Protein AF-A0A8S0YAZ0-F1 (afdb_monomer_lite)

InterPro domains:
  IPR025161 Insertion element IS402-like domain [PF13340] (30-92)

Sequence (115 aa):
MVHLRAPVQYLLNMFDNRGMRKVYPSDINREQFEQLRTLLESVRKQTKPRSVDLYEVFCGILYLLKSACQWPMLPSDVPNWRSGHYYFSKWSVQPENALSLLEQALKKSGWRGPA

Foldseek 3Di:
DDPPPPDVVVVLVLQCPVPDQDDDPLAFDPVLVVVLVVLLVVLDDPPDDDSFDVSLLLSQVSVCQQVVDDLVPGDPSGGRSVVSVVSCVSQCDDDVPGGGSNRVSCVSRVPDTHD

Organism: NCBI:txid2707345

Secondary structure (DSSP, 8-state):
-------HHHHHHHT---S-PPPPTTPPPHHHHHHHHHHHHTTS--SS---S-HHHHHHHHHHHHHH---GGGS-TTSS-HHHHHHHHHHHSPPPTTS--HHHHHHHHHT-----

pLDDT: mean 75.82, std 15.7, range [35.25, 90.31]

Structure (mmCIF, N/CA/C/O backbone):
data_AF-A0A8S0YAZ0-F1
#
_entry.id   AF-A0A8S0YAZ0-F1
#
loop_
_atom_site.group_PDB
_atom_site.id
_atom_site.type_symbol
_atom_site.label_atom_id
_atom_site.label_alt_id
_atom_site.label_comp_id
_atom_site.label_asym_id
_atom_site.label_entity_id
_atom_site.label_seq_id
_atom_site.pdbx_PDB_ins_code
_atom_site.Cartn_x
_atom_site.Cartn_y
_atom_site.Cartn_z
_atom_site.occupancy
_atom_site.B_iso_or_equiv
_atom_site.auth_seq_id
_atom_site.auth_comp_id
_atom_site.auth_asym_id
_atom_site.auth_atom_id
_atom_site.pdbx_PDB_model_num
ATOM 1 N N . MET A 1 1 ? 25.742 32.385 -13.831 1.00 36.41 1 MET A N 1
ATOM 2 C CA . MET A 1 1 ? 24.397 32.269 -13.223 1.00 36.41 1 MET A CA 1
ATOM 3 C C . MET A 1 1 ? 23.448 31.692 -14.264 1.00 36.41 1 MET A C 1
ATOM 5 O O . MET A 1 1 ? 22.954 32.436 -15.096 1.00 36.41 1 MET A O 1
ATOM 9 N N . VAL A 1 2 ? 23.256 30.370 -14.293 1.00 35.25 2 VAL A N 1
ATOM 10 C CA . VAL A 1 2 ? 22.338 29.713 -15.241 1.00 35.25 2 VAL A CA 1
ATOM 11 C C . VAL A 1 2 ? 21.075 29.290 -14.498 1.00 35.25 2 VAL A C 1
ATOM 13 O O . VAL A 1 2 ? 21.093 28.388 -13.666 1.00 35.25 2 VAL A O 1
ATOM 16 N N . HIS A 1 3 ? 19.972 29.995 -14.743 1.00 40.06 3 HIS A N 1
ATOM 17 C CA . HIS A 1 3 ? 18.648 29.589 -14.283 1.00 40.06 3 HIS A CA 1
ATOM 18 C C . HIS A 1 3 ? 18.102 28.510 -15.222 1.00 40.06 3 HIS A C 1
ATOM 20 O O . HIS A 1 3 ? 17.424 28.801 -16.203 1.00 40.06 3 HIS A O 1
ATOM 26 N N . LEU A 1 4 ? 18.380 27.246 -14.904 1.00 37.62 4 LEU A N 1
ATOM 27 C CA . LEU A 1 4 ? 17.674 26.108 -15.487 1.00 37.62 4 LEU A CA 1
ATOM 28 C C . LEU A 1 4 ? 16.294 25.990 -14.821 1.00 37.62 4 LEU A C 1
ATOM 30 O O . LEU A 1 4 ? 16.090 25.198 -13.905 1.00 37.62 4 LEU A O 1
ATOM 34 N N . ARG A 1 5 ? 15.322 26.791 -15.273 1.00 47.34 5 ARG A N 1
ATOM 35 C CA . ARG A 1 5 ? 13.902 26.479 -15.059 1.00 47.34 5 ARG A CA 1
ATOM 36 C C . ARG A 1 5 ? 13.516 25.392 -16.056 1.00 47.34 5 ARG A C 1
ATOM 38 O O . ARG A 1 5 ? 13.030 25.681 -17.144 1.00 47.34 5 ARG A O 1
ATOM 45 N N . ALA A 1 6 ? 13.764 24.139 -15.687 1.00 43.84 6 ALA A N 1
ATOM 46 C CA . ALA A 1 6 ? 13.166 23.018 -16.394 1.00 43.84 6 ALA A CA 1
ATOM 47 C C . ALA A 1 6 ? 11.628 23.157 -16.315 1.00 43.84 6 ALA A C 1
ATOM 49 O O . ALA A 1 6 ? 11.100 23.401 -15.224 1.00 43.84 6 ALA A O 1
ATOM 50 N N . PRO A 1 7 ? 10.897 23.059 -17.439 1.00 57.09 7 PRO A N 1
ATOM 51 C CA . PRO A 1 7 ? 9.441 23.150 -17.438 1.00 57.09 7 PRO A CA 1
ATOM 52 C C . PRO A 1 7 ? 8.851 22.034 -16.567 1.00 57.09 7 PRO A C 1
ATOM 54 O O . PRO A 1 7 ? 9.353 20.913 -16.560 1.00 57.09 7 PRO A O 1
ATOM 57 N N . VAL A 1 8 ? 7.767 22.328 -15.841 1.00 54.47 8 VAL A N 1
ATOM 58 C CA . VAL A 1 8 ? 7.095 21.404 -14.898 1.00 54.47 8 VAL A CA 1
ATOM 59 C C . VAL A 1 8 ? 6.744 20.053 -15.549 1.00 54.47 8 VAL A C 1
ATOM 61 O O . VAL A 1 8 ? 6.716 19.024 -14.874 1.00 54.47 8 VAL A O 1
ATOM 64 N N . GLN A 1 9 ? 6.587 20.036 -16.875 1.00 40.41 9 GLN A N 1
ATOM 65 C CA . GLN A 1 9 ? 6.387 18.836 -17.683 1.00 40.41 9 GLN A CA 1
ATOM 66 C C . GLN A 1 9 ? 7.562 17.838 -17.617 1.00 40.41 9 GLN A C 1
ATOM 68 O O . GLN A 1 9 ? 7.332 16.635 -17.633 1.00 40.41 9 GLN A O 1
ATOM 73 N N . TYR A 1 10 ? 8.809 18.304 -17.482 1.00 41.06 10 TYR A N 1
ATOM 74 C CA . TYR A 1 10 ? 9.991 17.438 -17.360 1.00 41.06 10 TYR A CA 1
ATOM 75 C C . TYR A 1 10 ? 10.070 16.737 -15.999 1.00 41.06 10 TYR A C 1
ATOM 77 O O . TYR A 1 10 ? 10.497 15.588 -15.926 1.00 41.06 10 TYR A O 1
ATOM 85 N N . LEU A 1 11 ? 9.615 17.392 -14.925 1.00 45.22 11 LEU A N 1
ATOM 86 C CA . LEU A 1 11 ? 9.495 16.747 -13.616 1.00 45.22 11 LEU A CA 1
ATOM 87 C C . LEU A 1 11 ? 8.358 15.724 -13.620 1.00 45.22 11 LEU A C 1
ATOM 89 O O . LEU A 1 11 ? 8.554 14.624 -13.127 1.00 45.22 11 LEU A O 1
ATOM 93 N N . LEU A 1 12 ? 7.213 16.034 -14.238 1.00 44.81 12 LEU A N 1
ATOM 94 C CA . LEU A 1 12 ? 6.122 15.068 -14.419 1.00 44.81 12 LEU A CA 1
ATOM 95 C C . LEU A 1 12 ? 6.546 13.839 -15.242 1.00 44.81 12 LEU A C 1
ATOM 97 O O . LEU A 1 12 ? 6.185 12.728 -14.867 1.00 44.81 12 LEU A O 1
ATOM 101 N N . ASN A 1 13 ? 7.373 14.016 -16.277 1.00 42.94 13 ASN A N 1
ATOM 102 C CA . ASN A 1 13 ? 7.911 12.909 -17.075 1.00 42.94 13 ASN A CA 1
ATOM 103 C C . ASN A 1 13 ? 9.004 12.097 -16.341 1.00 42.94 13 ASN A C 1
ATOM 105 O O . ASN A 1 13 ? 9.155 10.916 -16.621 1.00 42.94 13 ASN A O 1
ATOM 109 N N . MET A 1 14 ? 9.732 12.670 -15.368 1.00 45.66 14 MET A N 1
ATOM 110 C CA . MET A 1 14 ? 10.634 11.902 -14.480 1.00 45.66 14 MET A CA 1
ATOM 111 C C . MET A 1 14 ? 9.892 11.065 -13.422 1.00 45.66 14 MET A C 1
ATOM 113 O O . MET A 1 14 ? 10.499 10.193 -12.804 1.00 45.66 14 MET A O 1
ATOM 117 N N . PHE A 1 15 ? 8.604 11.331 -13.182 1.00 47.50 15 PHE A N 1
ATOM 118 C CA . PHE A 1 15 ? 7.756 10.547 -12.272 1.00 47.50 15 PHE A CA 1
ATOM 119 C C . PHE A 1 15 ? 6.914 9.488 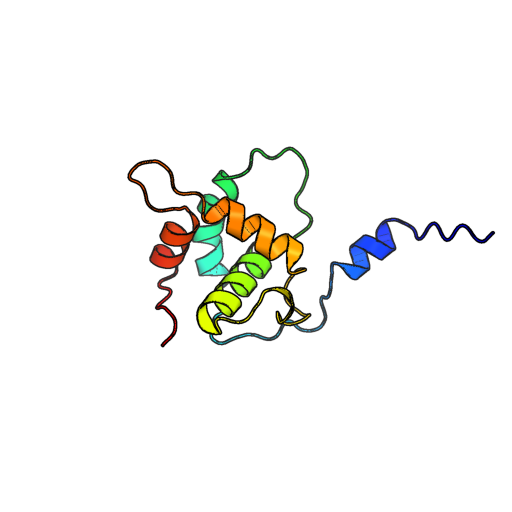-12.987 1.00 47.50 15 PHE A C 1
ATOM 121 O O . PHE A 1 15 ? 6.214 8.725 -12.325 1.00 47.50 15 PHE A O 1
ATOM 128 N N . ASP A 1 16 ? 7.000 9.423 -14.313 1.00 50.16 16 ASP A N 1
ATOM 129 C CA . ASP A 1 16 ? 6.302 8.452 -15.141 1.00 50.16 16 ASP A CA 1
ATOM 130 C C . ASP A 1 16 ? 7.325 7.515 -15.787 1.00 50.16 16 ASP A C 1
ATOM 132 O O . ASP A 1 16 ? 7.607 7.561 -16.983 1.00 50.16 16 ASP A O 1
ATOM 136 N N . ASN A 1 17 ? 7.938 6.676 -14.953 1.00 52.09 17 ASN A N 1
ATOM 137 C CA . ASN A 1 17 ? 8.882 5.646 -15.376 1.00 52.09 17 ASN A CA 1
ATOM 138 C C . ASN A 1 17 ? 8.108 4.463 -15.995 1.00 52.09 17 ASN A C 1
ATOM 140 O O . ASN A 1 17 ? 8.188 3.329 -15.536 1.00 52.09 17 ASN A O 1
ATOM 144 N N . ARG A 1 18 ? 7.317 4.725 -17.047 1.00 50.34 18 ARG A N 1
ATOM 145 C CA . ARG A 1 18 ? 6.537 3.738 -17.819 1.00 50.34 18 ARG A CA 1
ATOM 146 C C . ARG A 1 18 ? 7.416 2.860 -18.732 1.00 50.34 18 ARG A C 1
ATOM 148 O O . ARG A 1 18 ? 7.015 2.474 -19.827 1.00 50.34 18 ARG A O 1
ATOM 155 N N . GLY A 1 19 ? 8.625 2.521 -18.287 1.00 49.94 19 GLY A N 1
ATOM 156 C CA . GLY A 1 19 ? 9.456 1.485 -18.893 1.00 49.94 19 GLY A CA 1
ATOM 157 C C . GLY A 1 19 ? 9.115 0.136 -18.269 1.00 49.94 19 GLY A C 1
ATOM 158 O O . GLY A 1 19 ? 9.573 -0.134 -17.170 1.00 49.94 19 GLY A O 1
ATOM 159 N N . MET A 1 20 ? 8.285 -0.663 -18.954 1.00 58.62 20 MET A N 1
ATOM 160 C CA . MET A 1 20 ? 7.920 -2.061 -18.641 1.00 58.62 20 MET A CA 1
ATOM 161 C C . MET A 1 20 ? 8.037 -2.437 -17.155 1.00 58.62 20 MET A C 1
ATOM 163 O O . MET A 1 20 ? 9.001 -3.090 -16.749 1.00 58.62 20 MET A O 1
ATOM 167 N N . ARG A 1 21 ? 7.045 -2.033 -16.352 1.00 70.62 21 ARG A N 1
ATOM 168 C CA . ARG A 1 21 ? 6.927 -2.471 -14.958 1.00 70.62 21 ARG A CA 1
ATOM 169 C C . ARG A 1 21 ? 7.064 -3.992 -14.891 1.00 70.62 21 ARG A C 1
ATOM 171 O O . ARG A 1 21 ? 6.354 -4.712 -15.600 1.00 70.62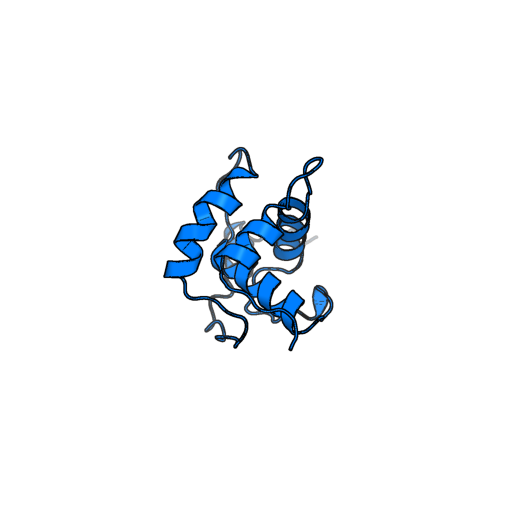 21 ARG A O 1
ATOM 178 N N . LYS A 1 22 ? 7.969 -4.478 -14.043 1.00 76.06 22 LYS A N 1
ATOM 179 C CA . LYS A 1 22 ? 8.125 -5.914 -13.833 1.00 76.06 22 LYS A CA 1
ATOM 180 C C . LYS A 1 22 ? 6.963 -6.408 -12.979 1.00 76.06 22 LYS A C 1
ATOM 182 O O . LYS A 1 22 ? 6.577 -5.770 -12.003 1.00 76.06 22 LYS A O 1
ATOM 187 N N . VAL A 1 23 ? 6.389 -7.543 -13.367 1.00 80.94 23 VAL A N 1
ATOM 188 C CA . VAL A 1 23 ? 5.382 -8.216 -12.544 1.00 80.94 23 VAL A CA 1
ATOM 189 C C . VAL A 1 23 ? 6.120 -8.985 -11.462 1.00 80.94 23 VAL A C 1
ATOM 191 O O . VAL A 1 23 ? 6.931 -9.865 -11.761 1.00 80.94 23 VAL A O 1
ATOM 194 N N . TYR A 1 24 ? 5.848 -8.645 -10.209 1.00 83.19 24 TYR A N 1
ATOM 195 C CA . TYR A 1 24 ? 6.421 -9.329 -9.062 1.00 83.19 24 TYR A CA 1
ATOM 196 C C . TYR A 1 24 ? 5.457 -10.397 -8.534 1.00 83.19 24 TYR A C 1
ATOM 198 O O . TYR A 1 24 ? 4.243 -10.209 -8.584 1.00 83.19 24 TYR A O 1
ATOM 206 N N . PRO A 1 25 ? 5.956 -11.497 -7.939 1.00 83.00 25 PRO A N 1
ATOM 207 C CA . PRO A 1 25 ? 5.102 -12.496 -7.285 1.00 83.00 25 PRO A CA 1
ATOM 208 C C . PRO A 1 25 ? 4.261 -11.942 -6.123 1.00 83.00 25 PRO A C 1
ATOM 210 O O . PRO A 1 25 ? 3.323 -12.592 -5.672 1.00 83.00 25 PRO A O 1
ATOM 213 N N . SER A 1 26 ? 4.623 -10.765 -5.603 1.00 84.69 26 SER A N 1
ATOM 214 C CA . SER A 1 26 ? 3.869 -10.029 -4.585 1.00 84.69 26 SER A CA 1
ATOM 215 C C . SER A 1 26 ? 2.682 -9.245 -5.143 1.00 84.69 26 SER A C 1
ATOM 217 O O . SER A 1 26 ? 1.883 -8.741 -4.356 1.00 84.69 26 SER A O 1
ATOM 219 N N . ASP A 1 27 ? 2.587 -9.089 -6.463 1.00 86.69 27 ASP A N 1
ATOM 220 C CA . ASP A 1 27 ? 1.581 -8.246 -7.095 1.00 86.69 27 ASP A CA 1
ATOM 221 C C . ASP A 1 27 ? 0.211 -8.924 -7.102 1.00 86.69 27 ASP A C 1
ATOM 223 O O . ASP A 1 27 ? 0.085 -10.139 -7.256 1.00 86.69 27 ASP A O 1
ATOM 227 N N . ILE A 1 28 ? -0.834 -8.111 -6.963 1.00 87.69 28 ILE A N 1
ATOM 228 C CA . ILE A 1 28 ? -2.225 -8.560 -7.070 1.00 87.69 28 ILE A CA 1
ATOM 229 C C . ILE A 1 28 ? -2.815 -8.169 -8.422 1.00 87.69 28 ILE A C 1
ATOM 231 O O . ILE A 1 28 ? -2.357 -7.216 -9.065 1.00 87.69 28 ILE A O 1
ATOM 235 N N . ASN A 1 29 ? -3.869 -8.872 -8.842 1.00 87.62 29 ASN A N 1
ATOM 236 C CA . ASN A 1 29 ? -4.578 -8.520 -10.066 1.00 87.62 29 ASN A CA 1
ATOM 237 C C . ASN A 1 29 ? -5.190 -7.114 -9.931 1.00 87.62 29 ASN A C 1
ATOM 239 O O . ASN A 1 29 ? -5.711 -6.731 -8.879 1.00 87.62 29 ASN A O 1
ATOM 243 N N . ARG A 1 30 ? -5.160 -6.348 -11.021 1.00 85.44 30 ARG A N 1
ATOM 244 C CA . ARG A 1 30 ? -5.733 -5.005 -11.092 1.00 85.44 30 ARG A CA 1
ATOM 245 C C . ARG A 1 30 ? -7.235 -4.999 -10.801 1.00 85.44 30 ARG A C 1
ATOM 247 O O . ARG A 1 30 ? -7.722 -4.084 -10.150 1.00 85.44 30 ARG A O 1
ATOM 254 N N . GLU A 1 31 ? -7.955 -6.041 -11.212 1.00 85.88 31 GLU A N 1
ATOM 255 C CA . GLU A 1 31 ? -9.387 -6.198 -10.915 1.00 85.88 31 GLU A CA 1
ATOM 256 C C . GLU A 1 31 ? -9.651 -6.382 -9.416 1.00 85.88 31 GLU A C 1
ATOM 258 O O . GLU A 1 31 ? -10.551 -5.759 -8.853 1.00 85.88 31 GLU A O 1
ATOM 263 N N . GLN A 1 32 ? -8.825 -7.192 -8.745 1.00 86.44 32 GLN A N 1
ATOM 264 C CA . GLN A 1 32 ? -8.885 -7.354 -7.291 1.00 86.44 32 GLN A CA 1
ATOM 265 C C . GLN A 1 32 ? -8.556 -6.033 -6.595 1.00 86.44 32 GLN A C 1
ATOM 267 O O . GLN A 1 32 ? -9.219 -5.657 -5.630 1.00 86.44 32 GLN A O 1
ATOM 272 N N . PHE A 1 33 ? -7.566 -5.298 -7.111 1.00 89.00 33 PHE A N 1
ATOM 273 C CA . PHE A 1 33 ? -7.205 -3.988 -6.587 1.00 89.00 33 PHE A CA 1
ATOM 274 C C . PHE A 1 33 ? -8.339 -2.966 -6.711 1.00 89.00 33 PHE A C 1
ATOM 276 O O . PHE A 1 33 ? -8.540 -2.185 -5.786 1.00 89.00 33 PHE A O 1
ATOM 283 N N . GLU A 1 34 ? -9.122 -2.978 -7.789 1.00 88.00 34 GLU A N 1
ATOM 284 C CA . GLU A 1 34 ? -10.219 -2.020 -7.972 1.00 88.00 34 GLU A CA 1
ATOM 285 C C . GLU A 1 34 ? -11.267 -2.126 -6.846 1.00 88.00 34 GLU A C 1
ATOM 287 O O . GLU A 1 34 ? -11.781 -1.119 -6.363 1.00 88.00 34 GLU A O 1
ATOM 292 N N . GLN A 1 35 ? -11.490 -3.331 -6.311 1.00 86.81 35 GLN A N 1
ATOM 293 C CA . GLN A 1 35 ? -12.353 -3.545 -5.140 1.00 86.81 35 GLN A CA 1
ATOM 294 C C . GLN A 1 35 ? -11.768 -2.992 -3.827 1.00 86.81 35 GLN A C 1
ATOM 296 O O . GLN A 1 35 ? -12.501 -2.795 -2.848 1.00 86.81 35 GLN A O 1
ATOM 301 N N . LEU A 1 36 ? -10.448 -2.808 -3.769 1.00 87.75 36 LEU A N 1
ATOM 302 C CA . LEU A 1 36 ? -9.718 -2.213 -2.644 1.00 87.75 36 LEU A CA 1
ATOM 303 C C . LEU A 1 36 ? -9.572 -0.704 -2.816 1.00 87.75 36 LEU A C 1
ATOM 305 O O . LEU A 1 36 ? -9.489 0.024 -1.829 1.00 87.75 36 LEU A O 1
ATOM 309 N N . ARG A 1 37 ? -9.562 -0.226 -4.061 1.00 87.25 37 ARG A N 1
ATOM 310 C CA . ARG A 1 37 ? -9.349 1.173 -4.414 1.00 87.25 37 ARG A CA 1
ATOM 311 C C . ARG A 1 37 ? -10.283 2.093 -3.638 1.00 87.25 37 ARG A C 1
ATOM 313 O O . ARG A 1 37 ? -9.807 3.026 -3.002 1.00 87.25 37 ARG A O 1
ATOM 320 N N . THR A 1 38 ? -11.581 1.794 -3.619 1.00 84.12 38 THR A N 1
ATOM 321 C CA . THR A 1 38 ? -12.581 2.595 -2.894 1.00 84.12 38 THR A CA 1
ATOM 322 C C . THR A 1 38 ? -12.267 2.697 -1.398 1.00 84.12 38 THR A C 1
ATOM 324 O O . THR A 1 38 ? -12.378 3.772 -0.811 1.00 84.12 38 THR A O 1
ATOM 327 N N . LEU A 1 39 ? -11.810 1.598 -0.786 1.00 85.00 39 LEU A N 1
ATOM 328 C CA . LEU A 1 39 ? -11.411 1.564 0.622 1.00 85.00 39 LEU A CA 1
ATOM 329 C C . LEU A 1 39 ? -10.182 2.453 0.863 1.00 85.00 39 LEU A C 1
ATOM 331 O O . LEU A 1 39 ? -10.184 3.283 1.769 1.00 85.00 39 LEU A O 1
ATOM 335 N N . LEU A 1 40 ? -9.157 2.330 0.019 1.00 83.94 40 LEU A N 1
ATOM 336 C CA . LEU A 1 40 ? -7.904 3.085 0.134 1.00 83.94 40 LEU A CA 1
ATOM 337 C C . LEU A 1 40 ? -8.067 4.579 -0.193 1.00 83.94 40 LEU A C 1
ATOM 339 O O . LEU A 1 40 ? -7.335 5.420 0.338 1.00 83.94 40 LEU A O 1
ATOM 343 N N . GLU A 1 41 ? -9.021 4.926 -1.058 1.00 82.81 41 GLU A N 1
ATOM 344 C CA . GLU A 1 41 ? -9.338 6.308 -1.425 1.00 82.81 41 GLU A CA 1
ATOM 345 C C . GLU A 1 41 ? -10.092 7.062 -0.327 1.00 82.81 41 GLU A C 1
ATOM 347 O O . GLU A 1 41 ? -9.931 8.280 -0.227 1.00 82.81 41 GLU A O 1
ATOM 352 N N . SER A 1 42 ? -10.825 6.353 0.538 1.00 77.56 42 SER A N 1
ATOM 353 C CA . SER A 1 42 ? -11.609 6.946 1.632 1.00 77.56 42 SER A CA 1
ATOM 354 C C . SER A 1 42 ? -10.772 7.753 2.643 1.00 77.56 42 SER A C 1
ATOM 356 O O . SER A 1 42 ? -11.289 8.656 3.296 1.00 77.56 42 SER A O 1
ATOM 358 N N . VAL A 1 43 ? -9.460 7.500 2.726 1.00 73.25 43 VAL A N 1
ATOM 359 C CA . VAL A 1 43 ? -8.541 8.142 3.691 1.00 73.25 43 VAL A CA 1
ATOM 360 C C . VAL A 1 43 ? -8.298 9.616 3.410 1.00 73.25 43 VAL A C 1
ATOM 362 O O . VAL A 1 43 ? -7.956 10.383 4.312 1.00 73.25 43 VAL A O 1
ATOM 365 N N . ARG A 1 44 ? -8.420 10.038 2.150 1.00 68.44 44 ARG A N 1
ATOM 366 C CA . ARG A 1 44 ? -8.005 11.377 1.736 1.00 68.44 44 ARG A CA 1
ATOM 367 C C . ARG A 1 44 ? -9.197 12.183 1.241 1.00 68.44 44 ARG A C 1
ATOM 369 O O . ARG A 1 44 ? -9.737 11.909 0.176 1.00 68.44 44 ARG A O 1
ATOM 376 N N . LYS A 1 45 ? -9.501 13.284 1.939 1.00 61.09 45 LYS A N 1
ATOM 377 C CA . LYS A 1 45 ? -10.315 14.372 1.378 1.00 61.09 45 LYS A CA 1
ATOM 378 C C . LYS A 1 45 ? -9.591 14.932 0.146 1.00 61.09 45 LYS A C 1
ATOM 380 O O . LYS A 1 45 ? -8.449 15.390 0.243 1.00 61.09 45 LYS A O 1
ATOM 385 N N . GLN A 1 46 ? -10.208 14.817 -1.028 1.00 59.28 46 GLN A N 1
ATOM 386 C CA . GLN A 1 46 ? -9.594 15.190 -2.303 1.00 59.28 46 GLN A CA 1
ATOM 387 C C . GLN A 1 46 ? -9.471 16.716 -2.419 1.00 59.28 46 GLN A C 1
ATOM 389 O O . GLN A 1 46 ? -10.427 17.400 -2.752 1.00 59.28 46 GLN A O 1
ATOM 394 N N . THR A 1 47 ? -8.281 17.253 -2.145 1.00 60.19 47 THR A N 1
ATOM 395 C CA . THR A 1 47 ? -7.975 18.690 -2.311 1.00 60.19 47 THR A CA 1
ATOM 396 C C . THR A 1 47 ? -7.081 18.991 -3.516 1.00 60.19 47 THR A C 1
ATOM 398 O O . THR A 1 47 ? -6.968 20.137 -3.933 1.00 60.19 47 THR A O 1
ATOM 401 N N . LYS A 1 48 ? -6.439 17.971 -4.100 1.00 59.38 48 LYS A N 1
ATOM 402 C CA . LYS A 1 48 ? -5.607 18.077 -5.310 1.00 59.38 48 LYS A CA 1
ATOM 403 C C . LYS A 1 48 ? -5.678 16.766 -6.101 1.00 59.38 48 LYS A C 1
ATOM 405 O O . LYS A 1 48 ? -5.553 15.716 -5.451 1.00 59.38 48 LYS A O 1
ATOM 410 N N . PRO A 1 49 ? -5.808 16.805 -7.445 1.00 61.19 49 PRO A N 1
ATOM 411 C CA . PRO A 1 49 ? -5.803 15.608 -8.282 1.00 61.19 49 PRO A CA 1
ATOM 412 C C . PRO A 1 49 ? -4.545 14.768 -8.043 1.00 61.19 49 PRO A C 1
ATOM 414 O O . PRO A 1 49 ? -3.451 15.290 -7.805 1.00 61.19 49 PRO A O 1
ATOM 417 N N . ARG A 1 50 ? -4.722 13.446 -8.035 1.00 68.06 50 ARG A N 1
ATOM 418 C CA . ARG A 1 50 ? -3.653 12.488 -7.752 1.00 68.06 50 ARG A CA 1
ATOM 419 C C . ARG A 1 50 ? -2.792 12.306 -9.004 1.00 68.06 50 ARG A C 1
ATOM 421 O O . ARG A 1 50 ? -3.319 11.989 -10.059 1.00 68.06 50 ARG A O 1
ATOM 428 N N . SER A 1 51 ? -1.480 12.480 -8.864 1.00 72.25 51 SER A N 1
ATOM 429 C CA . SER A 1 51 ? -0.504 12.272 -9.945 1.00 72.25 51 SER A CA 1
ATOM 430 C C . SER A 1 51 ? 0.125 10.874 -9.952 1.00 72.25 51 SER A C 1
ATOM 432 O O . SER A 1 51 ? 0.959 10.598 -10.799 1.00 72.25 51 SER A O 1
ATOM 434 N N . VAL A 1 52 ? -0.215 10.021 -8.982 1.00 76.88 52 VAL A N 1
ATOM 435 C CA . VAL A 1 52 ? 0.391 8.695 -8.771 1.00 76.88 52 VAL A CA 1
ATOM 436 C C . VAL A 1 52 ? -0.695 7.626 -8.867 1.00 76.88 52 VAL A C 1
ATOM 438 O O . VAL A 1 52 ? -1.754 7.795 -8.258 1.00 76.88 52 VAL A O 1
ATOM 441 N N . ASP A 1 53 ? -0.443 6.531 -9.586 1.00 84.38 53 ASP A N 1
ATOM 442 C CA . ASP A 1 53 ? -1.359 5.385 -9.602 1.00 84.38 53 ASP A CA 1
ATOM 443 C C . ASP A 1 53 ? -1.330 4.667 -8.241 1.00 84.38 53 ASP A C 1
ATOM 445 O O . ASP A 1 53 ? -0.273 4.281 -7.738 1.00 84.38 53 ASP A O 1
ATOM 449 N N . LEU A 1 54 ? -2.500 4.509 -7.617 1.00 86.25 54 LEU A N 1
ATOM 450 C CA . LEU A 1 54 ? -2.616 3.818 -6.334 1.00 86.25 54 LEU A CA 1
ATOM 451 C C . LEU A 1 54 ? -2.316 2.325 -6.452 1.00 86.25 54 LEU A C 1
ATOM 453 O O . LEU A 1 54 ? -1.844 1.740 -5.479 1.00 86.25 54 LEU A O 1
ATOM 457 N N . TYR A 1 55 ? -2.589 1.724 -7.612 1.00 88.44 55 TYR A N 1
ATOM 458 C CA . TYR A 1 55 ? -2.290 0.316 -7.854 1.00 88.44 55 TYR A CA 1
ATOM 459 C C . TYR A 1 55 ? -0.790 0.056 -7.726 1.00 88.44 55 TYR A C 1
ATOM 461 O O . TYR A 1 55 ? -0.364 -0.841 -7.001 1.00 88.44 55 TYR A O 1
ATOM 469 N N . GLU A 1 56 ? 0.001 0.913 -8.365 1.00 87.19 56 GLU A N 1
ATOM 470 C CA . GLU A 1 56 ? 1.459 0.866 -8.341 1.00 87.19 56 GLU A CA 1
ATOM 471 C C . GLU A 1 56 ? 2.015 1.093 -6.931 1.00 87.19 56 GLU A C 1
ATOM 473 O O . GLU A 1 56 ? 2.909 0.383 -6.474 1.00 87.19 56 GLU A O 1
ATOM 478 N N . VAL A 1 57 ? 1.434 2.042 -6.190 1.00 89.06 57 VAL A N 1
ATOM 479 C CA . VAL A 1 57 ? 1.791 2.281 -4.783 1.00 89.06 57 VAL A CA 1
ATOM 480 C C . VAL A 1 57 ? 1.507 1.050 -3.929 1.00 89.06 57 VAL A C 1
ATOM 482 O O . VAL A 1 57 ? 2.342 0.660 -3.115 1.00 89.06 57 VAL A O 1
ATOM 485 N N . PHE A 1 58 ? 0.333 0.443 -4.099 1.00 89.88 58 PHE A N 1
ATOM 486 C CA . PHE A 1 58 ? -0.061 -0.721 -3.320 1.00 89.88 58 PHE A CA 1
ATOM 487 C C . PHE A 1 58 ? 0.829 -1.924 -3.634 1.00 89.88 58 PHE A C 1
ATOM 489 O O . PHE A 1 58 ? 1.320 -2.559 -2.708 1.00 89.88 58 PHE A O 1
ATOM 496 N N . CYS A 1 59 ? 1.128 -2.181 -4.909 1.00 89.44 59 CYS A N 1
ATOM 497 C CA . CYS A 1 59 ? 2.051 -3.243 -5.309 1.00 89.44 59 CYS A CA 1
ATOM 498 C C . CYS A 1 59 ? 3.470 -3.014 -4.762 1.00 89.44 59 CYS A C 1
ATOM 500 O O . CYS A 1 59 ? 4.071 -3.941 -4.224 1.00 89.44 59 CYS A O 1
ATOM 502 N N . GLY A 1 60 ? 3.965 -1.770 -4.772 1.00 89.50 60 GLY A N 1
ATOM 503 C CA . GLY A 1 60 ? 5.232 -1.417 -4.123 1.00 89.50 60 GLY A CA 1
ATOM 504 C C . GLY A 1 60 ? 5.243 -1.701 -2.614 1.00 89.50 60 GLY A C 1
ATOM 505 O O . GLY A 1 60 ? 6.241 -2.185 -2.081 1.00 89.50 60 GLY A O 1
ATOM 506 N N . ILE A 1 61 ? 4.123 -1.470 -1.920 1.00 90.31 61 ILE A N 1
ATOM 507 C CA . ILE A 1 61 ? 3.969 -1.824 -0.499 1.00 90.31 61 ILE A CA 1
ATOM 508 C C . ILE A 1 61 ? 3.933 -3.345 -0.309 1.00 90.31 61 ILE A C 1
ATOM 510 O O . ILE A 1 61 ? 4.592 -3.850 0.595 1.00 90.31 61 ILE A O 1
ATOM 514 N N . LEU A 1 62 ? 3.219 -4.095 -1.153 1.00 89.69 62 LEU A N 1
ATOM 515 C CA . LEU A 1 62 ? 3.198 -5.561 -1.077 1.00 89.69 62 LEU A CA 1
ATOM 516 C C . LEU A 1 62 ? 4.591 -6.160 -1.284 1.00 89.69 62 LEU A C 1
ATOM 518 O O . LEU A 1 62 ? 4.977 -7.078 -0.559 1.00 89.69 62 LEU A O 1
ATOM 522 N N . TYR A 1 63 ? 5.357 -5.616 -2.231 1.00 88.88 63 TYR A N 1
ATOM 523 C CA . TYR A 1 63 ? 6.744 -6.002 -2.458 1.00 88.88 63 TYR A C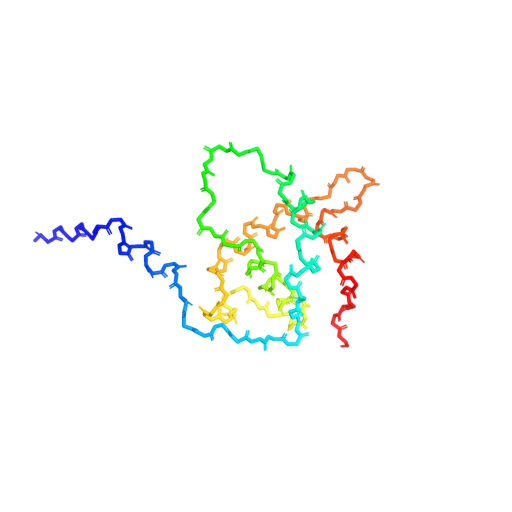A 1
ATOM 524 C C . TYR A 1 63 ? 7.605 -5.747 -1.217 1.00 88.88 63 TYR A C 1
ATOM 526 O O . TYR A 1 63 ? 8.341 -6.635 -0.782 1.00 88.88 63 TYR A O 1
ATOM 534 N N . LEU A 1 64 ? 7.480 -4.563 -0.608 1.00 89.44 64 LEU A N 1
ATOM 535 C CA . LEU A 1 64 ? 8.179 -4.213 0.629 1.00 89.44 64 LEU A CA 1
ATOM 536 C C . LEU A 1 64 ? 7.837 -5.191 1.762 1.00 89.44 64 LEU A C 1
ATOM 538 O O . LEU A 1 64 ? 8.732 -5.697 2.429 1.00 89.44 64 LEU A O 1
ATOM 542 N N . LEU A 1 65 ? 6.550 -5.495 1.954 1.00 89.00 65 LEU A N 1
ATOM 543 C CA . LEU A 1 65 ? 6.087 -6.410 2.999 1.00 89.00 65 LEU A CA 1
ATOM 544 C C . LEU A 1 65 ? 6.542 -7.856 2.757 1.00 89.00 65 LEU A C 1
ATOM 546 O O . LEU A 1 65 ? 6.790 -8.583 3.715 1.00 89.00 65 LEU A O 1
ATOM 550 N N . LYS A 1 66 ? 6.654 -8.285 1.493 1.00 87.94 66 LYS A N 1
ATOM 551 C CA . LYS A 1 66 ? 7.099 -9.641 1.144 1.00 87.94 66 LYS A CA 1
ATOM 552 C C . LYS A 1 66 ? 8.613 -9.809 1.269 1.00 87.94 66 LYS A C 1
ATOM 554 O O . LYS A 1 66 ? 9.064 -10.840 1.754 1.00 87.94 66 LYS A O 1
ATOM 559 N N . SER A 1 67 ? 9.377 -8.823 0.806 1.00 85.69 67 SER A N 1
ATOM 560 C CA . SER A 1 67 ? 10.847 -8.850 0.798 1.00 85.69 67 SER A CA 1
ATOM 561 C C . SER A 1 67 ? 11.476 -8.361 2.105 1.00 85.69 67 SER A C 1
ATOM 563 O O . SER A 1 67 ? 12.663 -8.588 2.321 1.00 85.69 67 SER A O 1
ATOM 565 N N . ALA A 1 68 ? 10.705 -7.663 2.948 1.00 85.62 68 ALA A N 1
ATOM 566 C CA . ALA A 1 68 ? 11.178 -6.947 4.133 1.00 85.62 68 ALA A CA 1
ATOM 567 C C . ALA A 1 68 ? 12.347 -5.978 3.845 1.00 85.62 68 ALA A C 1
ATOM 569 O O . ALA A 1 68 ? 13.157 -5.682 4.726 1.00 85.62 68 ALA A O 1
ATOM 570 N N . CYS A 1 69 ? 12.461 -5.478 2.608 1.00 84.69 69 CYS A N 1
ATOM 571 C CA . CYS A 1 69 ? 13.525 -4.553 2.233 1.00 84.69 69 CYS A CA 1
ATOM 572 C C . CYS A 1 69 ? 13.270 -3.143 2.794 1.00 84.69 69 CYS A C 1
ATOM 574 O O . CYS A 1 69 ? 12.163 -2.784 3.184 1.00 84.69 69 CYS A O 1
ATOM 576 N N . GLN A 1 70 ? 14.305 -2.303 2.823 1.00 84.94 70 GLN A N 1
ATOM 577 C CA . GLN A 1 70 ? 14.156 -0.891 3.180 1.00 84.94 70 GLN A CA 1
ATOM 578 C C . GLN A 1 70 ? 13.560 -0.100 2.005 1.00 84.94 70 GLN A C 1
ATOM 580 O O . GLN A 1 70 ? 13.816 -0.419 0.845 1.00 84.94 70 GLN A O 1
ATOM 585 N N . TRP A 1 71 ? 12.837 0.986 2.296 1.00 85.12 71 TRP A N 1
ATOM 586 C CA . TRP A 1 71 ? 12.216 1.862 1.289 1.00 85.12 71 TRP A CA 1
ATOM 587 C C . TRP A 1 71 ? 13.152 2.341 0.163 1.00 85.12 71 TRP A C 1
ATOM 589 O O . TRP A 1 71 ? 12.719 2.329 -0.987 1.00 85.12 71 TRP A O 1
ATOM 599 N N . PRO A 1 72 ? 14.418 2.735 0.421 1.00 86.00 72 PRO A N 1
ATOM 600 C CA . PRO A 1 72 ? 15.323 3.166 -0.648 1.00 86.00 72 PRO A CA 1
ATOM 601 C C . PRO A 1 72 ? 15.789 2.027 -1.562 1.00 86.00 72 PRO A C 1
ATOM 603 O O . PRO A 1 72 ? 16.295 2.299 -2.643 1.00 86.00 72 PRO A O 1
ATOM 606 N N . MET A 1 73 ? 15.636 0.770 -1.128 1.00 82.88 73 MET A N 1
ATOM 607 C C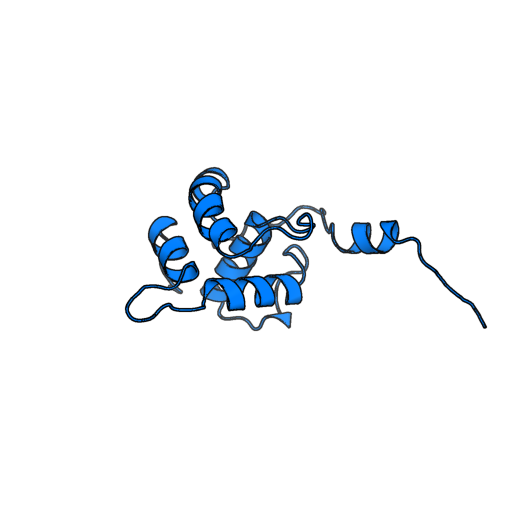A . MET A 1 73 ? 15.989 -0.424 -1.904 1.00 82.88 73 MET A CA 1
ATOM 608 C C . MET A 1 73 ? 14.838 -0.909 -2.794 1.00 82.88 73 MET A C 1
ATOM 610 O O . MET A 1 73 ? 14.940 -1.976 -3.400 1.00 82.88 73 MET A O 1
ATOM 614 N N . LEU A 1 74 ? 13.732 -0.160 -2.857 1.00 82.50 74 LEU A N 1
ATOM 615 C CA . LEU A 1 74 ? 12.637 -0.483 -3.758 1.00 82.50 74 LEU A CA 1
ATOM 616 C C . LEU A 1 74 ? 13.090 -0.399 -5.226 1.00 82.50 74 LEU A C 1
ATOM 618 O O . LEU A 1 74 ? 13.885 0.479 -5.575 1.00 82.50 74 LEU A O 1
ATOM 622 N N . PRO A 1 75 ? 12.566 -1.284 -6.090 1.00 79.69 75 PRO A N 1
ATOM 623 C CA . PRO A 1 75 ? 12.806 -1.223 -7.525 1.00 79.69 75 PRO A CA 1
ATOM 624 C C . PRO A 1 75 ? 12.457 0.147 -8.133 1.00 79.69 75 PRO A C 1
ATOM 626 O O . PRO A 1 75 ? 11.569 0.852 -7.661 1.00 79.69 75 PRO A O 1
ATOM 629 N N . SER A 1 76 ? 13.154 0.557 -9.193 1.00 76.06 76 SER A N 1
ATOM 630 C CA . SER A 1 76 ? 12.948 1.875 -9.821 1.00 76.06 76 SER A CA 1
ATOM 631 C C . SER A 1 76 ? 11.670 1.986 -10.662 1.00 76.06 76 SER A C 1
ATOM 633 O O . SER A 1 76 ? 11.327 3.079 -11.114 1.00 76.06 76 SER A O 1
ATOM 635 N N . ASP A 1 77 ? 11.021 0.855 -10.932 1.00 78.81 77 ASP A N 1
ATOM 636 C CA . ASP A 1 77 ? 9.767 0.720 -11.673 1.00 78.81 77 ASP A CA 1
ATOM 637 C C . ASP A 1 77 ? 8.522 0.879 -10.789 1.00 78.81 77 ASP A C 1
ATOM 639 O O . ASP A 1 77 ? 7.439 1.122 -11.316 1.00 78.81 77 ASP A O 1
ATOM 643 N N . VAL A 1 78 ? 8.665 0.825 -9.459 1.00 76.00 78 VAL A N 1
ATOM 644 C CA . VAL A 1 78 ? 7.597 1.239 -8.540 1.00 76.00 78 VAL A CA 1
ATOM 645 C C . VAL A 1 78 ? 7.642 2.756 -8.305 1.00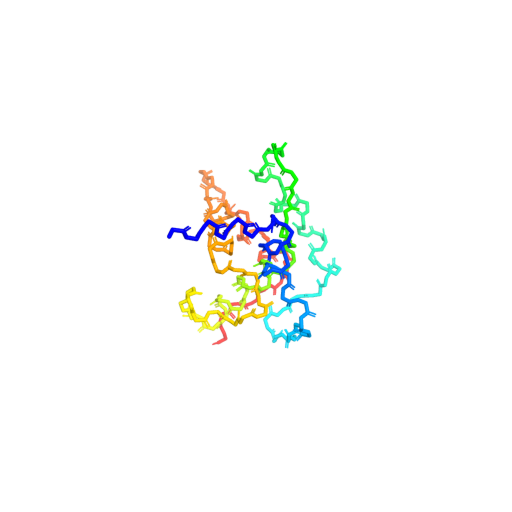 76.00 78 VAL A C 1
ATOM 647 O O . VAL A 1 78 ? 8.700 3.384 -8.428 1.00 76.00 78 VAL A O 1
ATOM 650 N N . PRO A 1 79 ? 6.506 3.395 -7.965 1.00 74.62 79 PRO A N 1
ATOM 651 C CA . PRO A 1 79 ? 6.451 4.827 -7.716 1.00 74.62 79 PRO A CA 1
ATOM 652 C C . PRO A 1 79 ? 7.430 5.212 -6.616 1.00 74.62 79 PRO A C 1
ATOM 654 O O . PRO A 1 79 ? 7.666 4.445 -5.683 1.00 74.62 79 PRO A O 1
ATOM 657 N N . ASN A 1 80 ? 7.960 6.436 -6.719 1.00 81.56 80 ASN A N 1
ATOM 658 C CA . ASN A 1 80 ? 8.969 6.969 -5.808 1.00 81.56 80 ASN A CA 1
ATOM 659 C C . ASN A 1 80 ? 8.684 6.556 -4.355 1.00 81.56 80 ASN A C 1
ATOM 661 O O . ASN A 1 80 ? 7.593 6.814 -3.835 1.00 81.56 80 ASN A O 1
ATOM 665 N N . TRP A 1 81 ? 9.679 5.951 -3.700 1.00 82.94 81 TRP A N 1
ATOM 666 C CA . TRP A 1 81 ? 9.566 5.413 -2.344 1.00 82.94 81 TRP A CA 1
ATOM 667 C C . TRP A 1 81 ? 8.976 6.415 -1.343 1.00 82.94 81 TRP A C 1
ATOM 669 O O . TRP A 1 81 ? 8.289 6.012 -0.410 1.00 82.94 81 TRP A O 1
ATOM 679 N N . ARG A 1 82 ? 9.171 7.728 -1.546 1.00 84.56 82 ARG A N 1
ATOM 680 C CA . ARG A 1 82 ? 8.568 8.784 -0.713 1.00 84.56 82 ARG A CA 1
ATOM 681 C C . ARG A 1 82 ? 7.047 8.798 -0.815 1.00 84.56 82 ARG A C 1
ATOM 683 O O . ARG A 1 82 ? 6.362 8.964 0.192 1.00 84.56 82 ARG A O 1
ATOM 690 N N . SER A 1 83 ? 6.518 8.631 -2.025 1.00 84.25 83 SER A N 1
ATOM 691 C CA . SER A 1 83 ? 5.084 8.488 -2.266 1.00 84.25 83 SER A CA 1
ATOM 692 C C . SER A 1 83 ? 4.571 7.188 -1.655 1.00 84.25 83 SER A C 1
ATOM 694 O O . SER A 1 83 ? 3.571 7.228 -0.945 1.00 84.25 83 SER A O 1
ATOM 696 N N . GLY A 1 84 ? 5.286 6.074 -1.848 1.00 86.62 84 GLY A N 1
ATOM 697 C CA . GLY A 1 84 ? 4.965 4.792 -1.211 1.00 86.62 84 GLY A CA 1
ATOM 698 C C . GLY A 1 84 ? 4.868 4.897 0.313 1.00 86.62 84 GLY A C 1
ATOM 699 O O . GLY A 1 84 ? 3.834 4.580 0.895 1.00 86.62 84 GLY A O 1
ATOM 700 N N . HIS A 1 85 ? 5.901 5.452 0.948 1.00 86.12 85 HIS A N 1
ATOM 701 C CA . HIS A 1 85 ? 5.964 5.662 2.392 1.00 86.12 85 HIS A CA 1
ATOM 702 C C . HIS A 1 85 ? 4.849 6.586 2.900 1.00 86.12 85 HIS A C 1
ATOM 704 O O . HIS A 1 85 ? 4.241 6.318 3.935 1.00 86.12 85 HIS A O 1
ATOM 710 N N . TYR A 1 86 ? 4.538 7.661 2.167 1.00 87.19 86 TYR A N 1
ATOM 711 C CA . TYR A 1 86 ? 3.430 8.552 2.512 1.00 87.19 86 TYR A CA 1
ATOM 712 C C . TY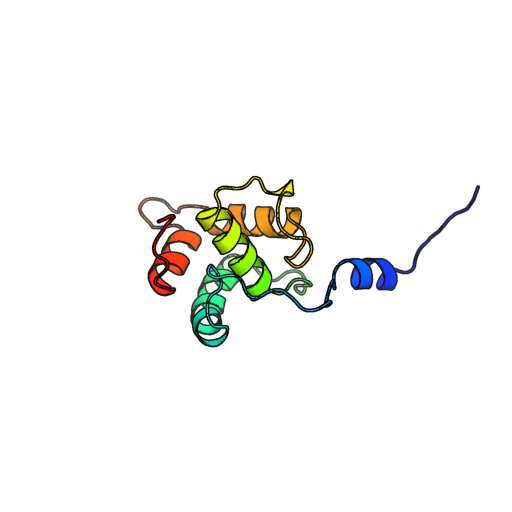R A 1 86 ? 2.092 7.803 2.570 1.00 87.19 86 TYR A C 1
ATOM 714 O O . TYR A 1 86 ? 1.350 7.945 3.542 1.00 87.19 86 TYR A O 1
ATOM 722 N N . TYR A 1 87 ? 1.787 6.995 1.550 1.00 87.12 87 TYR A N 1
ATOM 723 C CA . TYR A 1 87 ? 0.550 6.214 1.519 1.00 87.12 87 TYR A CA 1
ATOM 724 C C . TYR A 1 87 ? 0.540 5.115 2.574 1.00 87.12 87 TYR A C 1
ATOM 726 O O . TYR A 1 87 ? -0.464 4.972 3.265 1.00 87.12 87 TYR A O 1
ATOM 734 N N . PHE A 1 88 ? 1.657 4.414 2.768 1.00 88.62 88 PHE A N 1
ATOM 735 C CA . PHE A 1 88 ? 1.800 3.432 3.838 1.00 88.62 88 PHE A CA 1
ATOM 736 C C . PHE A 1 88 ? 1.500 4.051 5.203 1.00 88.62 88 PHE A C 1
ATOM 738 O O . PHE A 1 88 ? 0.628 3.570 5.914 1.00 88.62 88 PHE A O 1
ATOM 745 N N . SER A 1 89 ? 2.129 5.181 5.536 1.00 88.19 89 SER A N 1
ATOM 746 C CA . SER A 1 89 ? 1.879 5.879 6.800 1.00 88.19 89 SER A CA 1
ATOM 747 C C . SER A 1 89 ? 0.409 6.269 6.971 1.00 88.19 89 SER A C 1
ATOM 749 O O . SER A 1 89 ? -0.119 6.156 8.072 1.00 88.19 89 SER A O 1
ATOM 751 N N . LYS A 1 90 ? -0.274 6.690 5.898 1.00 87.56 90 LYS A N 1
ATOM 752 C CA . LYS A 1 90 ? -1.701 7.042 5.940 1.00 87.56 90 LYS A CA 1
ATOM 753 C C . LYS A 1 90 ? -2.625 5.835 6.071 1.00 87.56 90 LYS A C 1
ATOM 755 O O . LYS A 1 90 ? -3.643 5.943 6.747 1.00 87.56 90 LYS A O 1
ATOM 760 N N . TRP A 1 91 ? -2.301 4.718 5.432 1.00 88.31 91 TRP A N 1
ATOM 761 C CA . TRP A 1 91 ? -3.120 3.506 5.467 1.00 88.31 91 TRP A CA 1
ATOM 762 C C . TRP A 1 91 ? -2.896 2.670 6.726 1.00 88.31 91 TRP A C 1
ATOM 764 O O . TRP A 1 91 ? -3.820 1.979 7.145 1.00 88.31 91 TRP A O 1
ATOM 774 N N . SER A 1 92 ? -1.719 2.774 7.343 1.00 87.12 92 SER A N 1
ATOM 775 C CA . SER A 1 92 ? -1.358 2.090 8.590 1.00 87.12 92 SER A CA 1
ATOM 776 C C . SER A 1 92 ? -1.858 2.799 9.851 1.00 87.12 92 SER A C 1
ATOM 778 O O . SER A 1 92 ? -1.645 2.296 10.950 1.00 87.12 92 SER A O 1
ATOM 780 N N . VAL A 1 93 ? -2.518 3.959 9.734 1.00 85.88 93 VAL A N 1
ATOM 781 C CA . VAL A 1 93 ? -3.154 4.601 10.894 1.00 85.88 93 VAL A CA 1
ATOM 782 C C . VAL A 1 93 ? -4.284 3.699 11.390 1.00 85.88 93 VAL A C 1
ATOM 784 O O . VAL A 1 93 ? -5.251 3.454 10.665 1.00 85.88 93 VAL A O 1
ATOM 787 N N . GLN A 1 94 ? -4.154 3.207 12.621 1.00 78.38 94 GLN A N 1
ATOM 788 C CA . GLN A 1 94 ? -5.185 2.421 13.292 1.00 78.38 94 GLN A CA 1
ATOM 789 C C . GLN A 1 94 ? -6.152 3.353 14.038 1.00 78.38 94 GLN A C 1
ATOM 791 O O . GLN A 1 94 ? -5.701 4.182 14.833 1.00 78.38 94 GLN A O 1
ATOM 796 N N . PRO A 1 95 ? -7.471 3.254 13.796 1.00 75.81 95 PRO A N 1
ATOM 797 C CA . PRO A 1 95 ? -8.472 3.829 14.688 1.00 75.81 95 PRO A CA 1
ATOM 798 C C . PRO A 1 95 ? -8.539 3.038 16.003 1.00 75.81 95 PRO A C 1
ATOM 800 O O . PRO A 1 95 ? -8.201 1.854 16.034 1.00 75.81 95 PRO A O 1
ATOM 803 N N . GLU A 1 96 ? -9.028 3.659 17.078 1.00 74.00 96 GLU A N 1
ATOM 804 C CA . GLU A 1 96 ? -9.235 2.959 18.352 1.00 74.00 96 GLU A CA 1
ATOM 805 C C . GLU A 1 96 ? -10.139 1.727 18.160 1.00 74.00 96 GLU A C 1
ATOM 807 O O . GLU A 1 96 ? -11.260 1.832 17.660 1.00 74.00 96 GLU A O 1
ATOM 812 N N . ASN A 1 97 ? -9.628 0.551 18.543 1.00 73.75 97 ASN A N 1
ATOM 813 C CA . ASN A 1 97 ? -10.289 -0.759 18.450 1.00 73.75 97 ASN A CA 1
ATOM 814 C C . ASN A 1 97 ? -10.661 -1.250 17.035 1.00 73.75 97 ASN A C 1
ATOM 816 O O . ASN A 1 97 ? -11.502 -2.141 16.903 1.00 73.75 97 ASN A O 1
ATOM 820 N N . ALA A 1 98 ? -10.034 -0.733 15.973 1.00 79.75 98 ALA A N 1
ATOM 821 C CA . ALA A 1 98 ? -10.274 -1.199 14.606 1.00 79.75 98 ALA A CA 1
ATOM 822 C C . ALA A 1 98 ? -8.977 -1.503 13.844 1.00 79.75 98 ALA A C 1
ATOM 824 O O . ALA A 1 98 ? -7.934 -0.895 14.074 1.00 79.75 98 ALA A O 1
ATOM 825 N N . LEU A 1 99 ? -9.063 -2.432 12.885 1.00 81.56 99 LEU A N 1
ATOM 826 C CA . LEU A 1 99 ? -7.975 -2.691 11.940 1.00 81.56 99 LEU A CA 1
ATOM 827 C C . LEU A 1 99 ? -7.698 -1.439 11.103 1.00 81.56 99 LEU A C 1
ATOM 829 O O . LEU A 1 99 ? -8.632 -0.780 10.630 1.00 81.56 99 LEU A O 1
ATOM 833 N N . SER A 1 100 ? -6.421 -1.160 10.854 1.00 86.12 100 SER A N 1
ATOM 834 C CA . SER A 1 100 ? -6.008 -0.131 9.902 1.00 86.12 100 SER A CA 1
ATOM 835 C C . SER A 1 100 ? -6.552 -0.433 8.506 1.00 86.12 100 SER A C 1
ATOM 837 O O . SER A 1 100 ? -6.875 -1.572 8.154 1.00 86.12 100 SER A O 1
ATOM 839 N N . LEU A 1 101 ? -6.641 0.594 7.667 1.00 86.94 101 LEU A N 1
ATOM 840 C CA . LEU A 1 101 ? -7.120 0.417 6.296 1.00 86.94 101 LEU A CA 1
ATOM 841 C C . LEU A 1 101 ? -6.175 -0.445 5.465 1.00 86.94 101 LEU A C 1
ATOM 843 O O . LEU A 1 101 ? -6.636 -1.186 4.598 1.00 86.94 101 LEU A O 1
ATOM 847 N N . LEU A 1 102 ? -4.876 -0.399 5.770 1.00 87.75 102 LEU A N 1
ATOM 848 C CA . LEU A 1 102 ? -3.906 -1.309 5.183 1.00 87.75 102 LEU A CA 1
ATOM 849 C C . LEU A 1 102 ? -4.218 -2.762 5.557 1.00 87.75 102 LEU A C 1
ATOM 851 O O . LEU A 1 102 ? -4.305 -3.604 4.670 1.00 87.75 102 LEU A O 1
ATOM 855 N N . GLU A 1 103 ? -4.449 -3.064 6.835 1.00 86.81 103 GLU A N 1
ATOM 856 C CA . GLU A 1 103 ? -4.780 -4.425 7.288 1.00 86.81 103 GLU A CA 1
ATOM 857 C C . GLU A 1 103 ? -6.094 -4.932 6.684 1.00 86.81 103 GLU A C 1
ATOM 859 O O . GLU A 1 103 ? -6.178 -6.079 6.244 1.00 86.81 103 GLU A O 1
ATOM 864 N N . GLN A 1 104 ? -7.109 -4.070 6.595 1.00 89.31 104 GLN A N 1
ATOM 865 C CA . GLN A 1 104 ? -8.365 -4.397 5.918 1.00 89.31 104 GLN A CA 1
ATOM 866 C C . GLN A 1 104 ? -8.140 -4.707 4.430 1.00 89.31 104 GLN A C 1
ATOM 868 O O . GLN A 1 104 ? -8.687 -5.686 3.914 1.00 89.31 104 GLN A O 1
ATOM 873 N N . ALA A 1 105 ? -7.311 -3.911 3.747 1.00 89.38 105 ALA A N 1
ATOM 874 C CA . ALA A 1 105 ? -6.975 -4.126 2.345 1.00 89.38 105 ALA A CA 1
ATOM 875 C C . ALA A 1 105 ? -6.178 -5.423 2.130 1.00 89.38 105 ALA A C 1
ATOM 877 O O . ALA A 1 105 ? -6.498 -6.170 1.210 1.00 89.38 105 ALA A O 1
ATOM 878 N N . LEU A 1 106 ? -5.207 -5.732 2.997 1.00 89.69 106 LEU A N 1
ATOM 879 C CA . LEU A 1 106 ? -4.429 -6.978 2.955 1.00 89.69 106 LEU A CA 1
ATOM 880 C C . LEU A 1 106 ? -5.309 -8.211 3.194 1.00 89.69 106 LEU A C 1
ATOM 882 O O . LEU A 1 106 ? -5.195 -9.214 2.491 1.00 89.69 106 LEU A O 1
ATOM 886 N N . LYS A 1 107 ? -6.239 -8.129 4.153 1.00 88.31 107 LYS A N 1
ATOM 887 C CA . LYS A 1 107 ? -7.191 -9.213 4.425 1.00 88.31 107 LYS A CA 1
ATOM 888 C C . LYS A 1 107 ? -8.114 -9.459 3.232 1.00 88.31 107 LYS A C 1
ATOM 890 O O . LYS A 1 107 ? -8.373 -10.609 2.888 1.00 88.31 107 LYS A O 1
ATOM 895 N N . LYS A 1 108 ? -8.595 -8.390 2.591 1.00 87.12 108 LYS A N 1
ATOM 896 C CA . LYS A 1 108 ? -9.497 -8.470 1.434 1.00 87.12 108 LYS A CA 1
ATOM 897 C C . LYS A 1 108 ? -8.776 -8.876 0.143 1.00 87.12 108 LYS A C 1
ATOM 899 O O . LYS A 1 108 ? -9.386 -9.532 -0.692 1.00 87.12 108 LYS A O 1
ATOM 904 N N . SER A 1 109 ? -7.491 -8.549 -0.005 1.00 85.44 109 SER A N 1
ATOM 905 C CA . SER A 1 109 ? -6.673 -8.996 -1.140 1.00 85.44 109 SER A CA 1
ATOM 906 C C . SER A 1 109 ? -6.256 -10.468 -1.050 1.00 85.44 109 SER A C 1
ATOM 908 O O . SER A 1 109 ? -5.728 -11.010 -2.018 1.00 85.44 109 SER A O 1
ATOM 910 N N . GLY A 1 110 ? -6.476 -11.121 0.097 1.00 83.75 110 GLY A N 1
ATOM 911 C CA . GLY A 1 110 ? -6.014 -12.486 0.341 1.00 83.75 110 GLY A CA 1
ATOM 912 C C . GLY A 1 110 ? -4.498 -12.584 0.518 1.00 83.75 110 GLY A C 1
ATOM 913 O O . GLY A 1 110 ? -3.944 -13.677 0.388 1.00 83.75 110 GLY A O 1
ATOM 914 N N . TRP A 1 111 ? -3.822 -11.466 0.811 1.00 83.25 111 TRP A N 1
ATOM 915 C CA . TRP A 1 111 ? -2.379 -11.448 1.013 1.00 83.25 111 TRP A CA 1
ATOM 916 C C . TRP A 1 111 ? -1.999 -12.325 2.210 1.00 83.25 111 TRP A C 1
ATOM 918 O O . TRP A 1 111 ? -2.437 -12.118 3.343 1.00 83.25 111 TRP A O 1
ATOM 928 N N . ARG A 1 112 ? -1.178 -13.338 1.937 1.00 72.81 112 ARG A N 1
ATOM 929 C CA . ARG A 1 112 ? -0.520 -14.187 2.933 1.00 72.81 112 ARG A CA 1
ATOM 930 C C . ARG A 1 112 ? 0.867 -13.586 3.125 1.00 72.81 112 ARG A C 1
ATOM 932 O O . ARG A 1 112 ? 1.502 -13.275 2.122 1.00 72.81 112 ARG A O 1
ATOM 939 N N . GLY A 1 113 ? 1.295 -13.399 4.368 1.00 73.44 113 GLY A N 1
ATOM 940 C CA . GLY A 1 113 ? 2.515 -12.673 4.724 1.00 73.44 113 GLY A CA 1
ATOM 941 C C . GLY A 1 113 ? 3.828 -13.139 4.066 1.00 73.44 113 GLY A C 1
ATOM 942 O O . GLY A 1 113 ? 3.844 -13.943 3.122 1.00 73.44 113 GLY A O 1
ATOM 943 N N . PRO A 1 114 ? 4.985 -12.638 4.536 1.00 69.25 114 PRO A N 1
ATOM 944 C CA . PRO A 1 114 ? 6.258 -13.271 4.197 1.00 69.25 114 PRO A CA 1
ATOM 945 C C . PRO A 1 114 ? 6.157 -14.780 4.487 1.00 69.25 114 PRO A C 1
ATOM 947 O O . PRO A 1 114 ? 5.557 -15.176 5.486 1.00 69.25 114 PRO A O 1
ATOM 950 N N . ALA A 1 115 ? 6.590 -15.583 3.509 1.00 57.75 115 ALA A N 1
ATOM 951 C CA . ALA A 1 115 ? 6.498 -17.042 3.572 1.00 57.75 115 ALA A CA 1
ATOM 952 C C . ALA A 1 115 ? 7.579 -17.595 4.501 1.00 57.75 115 ALA A C 1
ATOM 954 O O . ALA A 1 115 ? 8.651 -16.951 4.557 1.00 57.75 115 ALA A O 1
#

Radius of gyration: 15.81 Å; chains: 1; bounding box: 37×49×37 Å